Protein AF-A0AAD7A300-F1 (afdb_monomer_lite)

Structure (mmCIF, N/CA/C/O backbone):
data_AF-A0AAD7A300-F1
#
_entry.id   AF-A0AAD7A300-F1
#
loop_
_atom_site.group_PDB
_atom_site.id
_atom_site.type_symbol
_atom_site.label_atom_id
_atom_site.label_alt_id
_atom_site.label_comp_id
_atom_site.label_asym_id
_atom_site.label_entity_id
_atom_site.label_seq_id
_atom_site.pdbx_PDB_ins_code
_atom_site.Cartn_x
_atom_site.Cartn_y
_atom_site.Cartn_z
_atom_site.occupancy
_atom_site.B_iso_or_equiv
_atom_site.auth_seq_id
_atom_site.auth_comp_id
_atom_site.auth_asym_id
_atom_site.auth_atom_id
_atom_site.pdbx_PDB_model_num
ATOM 1 N N . MET A 1 1 ? 10.775 -21.411 -9.221 1.00 60.69 1 MET A N 1
ATOM 2 C CA . MET A 1 1 ? 9.991 -20.398 -9.958 1.00 60.69 1 MET A CA 1
ATOM 3 C C . MET A 1 1 ? 8.544 -20.863 -9.978 1.00 60.69 1 MET A C 1
ATOM 5 O O . MET A 1 1 ? 8.361 -22.077 -10.007 1.00 60.69 1 MET A O 1
ATOM 9 N N . PRO A 1 2 ? 7.546 -19.969 -9.862 1.00 74.25 2 PRO A N 1
ATOM 10 C CA . PRO A 1 2 ? 6.141 -20.355 -10.019 1.00 74.25 2 PRO A CA 1
ATOM 11 C C . PRO A 1 2 ? 5.921 -21.028 -11.383 1.00 74.25 2 PRO A C 1
ATOM 13 O O . PRO A 1 2 ? 6.672 -20.757 -12.317 1.00 74.25 2 PRO A O 1
ATOM 16 N N . THR A 1 3 ? 4.951 -21.938 -11.474 1.00 82.31 3 THR A N 1
ATOM 17 C CA . THR A 1 3 ? 4.641 -22.666 -12.714 1.00 82.31 3 THR A CA 1
ATOM 18 C C . THR A 1 3 ? 3.939 -21.756 -13.724 1.00 82.31 3 THR A C 1
ATOM 20 O O . THR A 1 3 ? 3.188 -20.859 -13.335 1.00 82.31 3 THR A O 1
ATOM 23 N N . ASP A 1 4 ? 4.147 -22.010 -15.018 1.00 86.81 4 ASP A N 1
ATOM 24 C CA . ASP A 1 4 ? 3.577 -21.190 -16.101 1.00 86.81 4 ASP A CA 1
ATOM 25 C C . ASP A 1 4 ? 2.040 -21.222 -16.131 1.00 86.81 4 ASP A C 1
ATOM 27 O O . ASP A 1 4 ? 1.406 -20.262 -16.551 1.00 86.81 4 ASP A O 1
ATOM 31 N N . GLU A 1 5 ? 1.429 -22.289 -15.610 1.00 92.06 5 GLU A N 1
ATOM 32 C CA . GLU A 1 5 ? -0.027 -22.472 -15.540 1.00 92.06 5 GLU A CA 1
ATOM 33 C C . GLU A 1 5 ? -0.758 -21.338 -14.795 1.00 92.06 5 GLU A C 1
ATOM 35 O O . GLU A 1 5 ? -1.878 -20.979 -15.152 1.00 92.06 5 GLU A O 1
ATOM 40 N N . TYR A 1 6 ? -0.120 -20.747 -13.778 1.00 89.12 6 TYR A N 1
ATOM 41 C CA . TYR A 1 6 ? -0.709 -19.687 -12.946 1.00 89.12 6 TYR A CA 1
ATOM 42 C C . TYR A 1 6 ? 0.056 -18.361 -13.033 1.00 89.12 6 TYR A C 1
ATOM 44 O O . TYR A 1 6 ? -0.227 -17.429 -12.274 1.00 89.12 6 TYR A O 1
ATOM 52 N N . CYS A 1 7 ? 1.039 -18.264 -13.931 1.00 91.56 7 CYS A N 1
ATOM 53 C CA . CYS A 1 7 ? 1.878 -17.083 -14.080 1.00 91.56 7 CYS A CA 1
ATOM 54 C C . CYS A 1 7 ? 1.474 -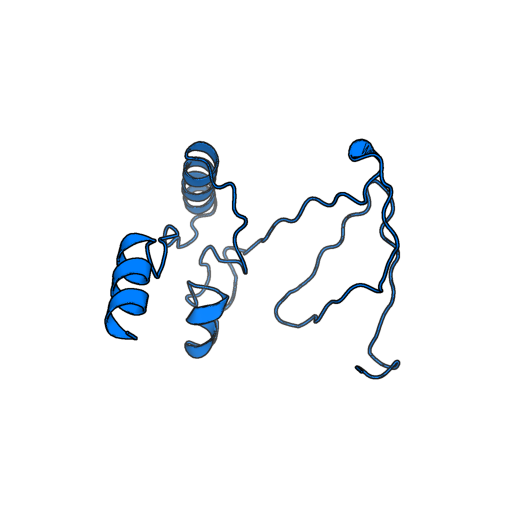16.287 -15.323 1.00 91.56 7 CYS A C 1
ATOM 56 O O . CYS A 1 7 ? 1.771 -16.662 -16.454 1.00 91.56 7 CYS A O 1
ATOM 58 N N . TYR A 1 8 ? 0.819 -15.149 -15.100 1.00 90.19 8 TYR A N 1
ATOM 59 C CA . TYR A 1 8 ? 0.419 -14.235 -16.164 1.00 90.19 8 TYR A CA 1
ATOM 60 C C . TYR A 1 8 ? 1.402 -13.070 -16.258 1.00 90.19 8 TYR A C 1
ATOM 62 O O . TYR A 1 8 ? 1.745 -12.449 -15.250 1.00 90.19 8 TYR A O 1
ATOM 70 N N . ASN A 1 9 ? 1.830 -12.758 -17.481 1.00 91.06 9 ASN A N 1
ATOM 71 C CA . ASN A 1 9 ? 2.716 -11.635 -17.764 1.00 91.06 9 ASN A CA 1
ATOM 72 C C . ASN A 1 9 ? 1.921 -10.466 -18.346 1.00 91.06 9 ASN A C 1
ATOM 74 O O . ASN A 1 9 ? 1.077 -10.654 -19.219 1.00 91.06 9 ASN A O 1
ATOM 78 N N . MET A 1 10 ? 2.225 -9.258 -17.880 1.00 91.25 10 MET A N 1
ATOM 79 C CA . MET A 1 10 ? 1.596 -8.024 -18.342 1.00 91.25 10 MET A CA 1
ATOM 80 C C . MET A 1 10 ? 2.650 -6.921 -18.461 1.00 91.25 10 MET A C 1
ATOM 82 O O . MET A 1 10 ? 3.422 -6.690 -17.526 1.00 91.25 10 MET A O 1
ATOM 86 N N . GLY A 1 11 ? 2.670 -6.235 -19.604 1.00 93.50 11 GLY A N 1
ATOM 87 C CA . GLY A 1 11 ? 3.366 -4.960 -19.758 1.00 93.50 11 GLY A CA 1
ATOM 88 C C . GLY A 1 11 ? 2.511 -3.832 -19.184 1.00 93.50 11 GLY A C 1
ATOM 89 O O . GLY A 1 11 ? 1.300 -3.848 -19.357 1.00 93.50 11 GLY A O 1
ATOM 90 N N . LEU A 1 12 ? 3.134 -2.886 -18.478 1.00 94.88 12 LEU A N 1
ATOM 91 C CA . LEU A 1 12 ? 2.471 -1.646 -18.067 1.00 94.88 12 LEU A CA 1
ATOM 92 C C . LEU A 1 12 ? 3.047 -0.503 -18.889 1.00 94.88 12 LEU A C 1
ATOM 94 O O . LEU A 1 12 ? 4.236 -0.193 -18.740 1.00 94.88 12 LEU A O 1
ATOM 98 N N . GLU A 1 13 ? 2.205 0.091 -19.722 1.00 94.19 13 GLU A N 1
ATOM 99 C CA . GLU A 1 13 ? 2.491 1.293 -20.491 1.00 94.19 13 GLU A CA 1
ATOM 100 C C . GLU A 1 13 ? 2.086 2.555 -19.718 1.00 94.19 13 GLU A C 1
ATOM 102 O O . GLU A 1 13 ? 1.574 2.517 -18.593 1.00 94.19 13 GLU A O 1
ATOM 107 N N . LEU A 1 14 ? 2.374 3.717 -20.303 1.00 93.25 14 LEU A N 1
ATOM 108 C CA . LEU A 1 14 ? 2.003 4.989 -19.705 1.00 93.25 14 LEU A CA 1
ATOM 109 C C . LEU A 1 14 ? 0.478 5.075 -19.567 1.00 93.25 14 LEU A C 1
ATOM 111 O O . LEU A 1 14 ? -0.251 4.899 -20.536 1.00 93.25 14 LEU A O 1
ATOM 115 N N . SER A 1 15 ? 0.016 5.464 -18.379 1.00 94.31 15 SER A N 1
ATOM 116 C CA . SER A 1 15 ? -1.406 5.581 -18.005 1.00 94.31 15 SER A CA 1
ATOM 117 C C . SER A 1 15 ? -2.120 4.264 -17.696 1.00 94.31 15 SER A C 1
ATOM 119 O O . SER A 1 15 ? -3.272 4.307 -17.257 1.00 94.31 15 SER A O 1
ATOM 121 N N . ASP A 1 16 ? -1.453 3.115 -17.829 1.00 96.44 16 ASP A N 1
ATOM 122 C CA . ASP A 1 16 ? -2.034 1.852 -17.388 1.00 96.44 16 ASP A CA 1
ATOM 123 C C . ASP A 1 16 ? -2.207 1.820 -15.869 1.00 96.44 16 ASP A C 1
ATOM 125 O O . ASP A 1 16 ? -1.348 2.246 -15.089 1.00 96.44 16 ASP A O 1
ATOM 129 N N . MET A 1 17 ? -3.330 1.247 -15.443 1.00 95.44 17 MET A N 1
ATOM 130 C CA . MET A 1 17 ? -3.646 1.025 -14.039 1.00 95.44 17 MET A CA 1
ATOM 131 C C . MET A 1 17 ? -3.796 -0.464 -13.768 1.00 95.44 17 MET A C 1
ATOM 133 O O . MET A 1 17 ? -4.613 -1.145 -14.382 1.00 95.44 17 MET A O 1
ATOM 137 N N . HIS A 1 18 ? -3.041 -0.955 -12.786 1.00 93.75 18 HIS A N 1
ATOM 138 C CA . HIS A 1 18 ? -3.142 -2.331 -12.323 1.00 93.75 18 HIS A CA 1
ATOM 139 C C . HIS A 1 18 ? -3.767 -2.372 -10.929 1.00 93.75 18 HIS A C 1
ATOM 141 O O . HIS A 1 18 ? -3.194 -1.875 -9.958 1.00 93.75 18 HIS A O 1
ATOM 147 N N . LEU A 1 19 ? -4.948 -2.983 -10.836 1.00 93.94 19 LEU A N 1
ATOM 148 C CA . LEU A 1 19 ? -5.638 -3.243 -9.578 1.00 93.94 19 LEU A CA 1
ATOM 149 C C . LEU A 1 19 ? -5.435 -4.704 -9.185 1.00 93.94 19 LEU A C 1
ATOM 151 O O . LEU A 1 19 ? -5.778 -5.613 -9.934 1.00 93.94 19 LEU A O 1
ATOM 155 N N . LEU A 1 20 ? -4.881 -4.919 -7.994 1.00 92.81 20 LEU A N 1
ATOM 156 C CA . LEU A 1 20 ? -4.509 -6.237 -7.490 1.00 92.81 20 LEU A CA 1
ATOM 157 C C . LEU A 1 20 ? -5.195 -6.504 -6.152 1.00 92.81 20 LEU A C 1
ATOM 159 O O . LEU A 1 20 ? -5.116 -5.680 -5.238 1.00 92.81 20 LEU A O 1
ATOM 163 N N . ASN A 1 21 ? -5.797 -7.686 -5.998 1.00 92.50 21 ASN A N 1
ATOM 164 C CA . ASN A 1 21 ? -6.190 -8.176 -4.680 1.00 92.50 21 ASN A CA 1
ATOM 165 C C . ASN A 1 21 ? -4.988 -8.857 -4.015 1.00 92.50 21 ASN A C 1
ATOM 167 O O . ASN A 1 21 ? -4.691 -10.029 -4.248 1.00 92.50 21 ASN A O 1
ATOM 171 N N . SER A 1 22 ? -4.308 -8.115 -3.147 1.00 91.69 22 SER A N 1
ATOM 172 C CA . SER A 1 22 ? -3.083 -8.570 -2.488 1.00 91.69 22 SER A CA 1
ATOM 173 C C . SER A 1 22 ? -3.252 -9.781 -1.563 1.00 91.69 22 SER A C 1
ATOM 175 O O . SER A 1 22 ? -2.247 -10.338 -1.133 1.00 91.69 22 SER A O 1
ATOM 177 N N . PHE A 1 23 ? -4.482 -10.202 -1.248 1.00 90.06 23 PHE A N 1
ATOM 178 C CA . PHE A 1 23 ? -4.724 -11.392 -0.425 1.00 90.06 23 PHE A CA 1
ATOM 179 C C . PHE A 1 23 ? -4.718 -12.701 -1.216 1.00 90.06 23 PHE A C 1
ATOM 181 O O . PHE A 1 23 ? -4.590 -13.763 -0.614 1.00 90.06 23 PHE A O 1
ATOM 188 N N . VAL A 1 24 ? -4.867 -12.639 -2.541 1.00 91.19 24 VAL A N 1
ATOM 189 C CA . VAL A 1 24 ? -4.971 -13.832 -3.400 1.00 91.19 24 VAL A CA 1
ATOM 190 C C . VAL A 1 24 ? -4.029 -13.795 -4.602 1.00 91.19 24 VAL A C 1
ATOM 192 O O . VAL A 1 24 ? -3.884 -14.801 -5.288 1.00 91.19 24 VAL A O 1
ATOM 195 N N . THR A 1 25 ? -3.366 -12.663 -4.856 1.00 91.94 25 THR A N 1
ATOM 196 C CA . THR A 1 25 ? -2.478 -12.488 -6.008 1.00 91.94 25 THR A CA 1
ATOM 197 C C . THR A 1 25 ? -1.053 -12.176 -5.565 1.00 91.94 25 THR A C 1
ATOM 199 O O . THR A 1 25 ? -0.759 -11.094 -5.048 1.00 91.94 25 THR A O 1
ATOM 202 N N . LEU A 1 26 ? -0.146 -13.115 -5.830 1.00 91.38 26 LEU A N 1
ATOM 203 C CA . LEU A 1 26 ? 1.290 -12.856 -5.807 1.00 91.38 26 LEU A CA 1
ATOM 204 C C . LEU A 1 26 ? 1.689 -12.150 -7.103 1.00 91.38 26 LEU A C 1
ATOM 206 O O . LEU A 1 26 ? 1.202 -12.491 -8.177 1.00 91.38 26 LEU A O 1
ATOM 210 N N . HIS A 1 27 ? 2.578 -11.168 -7.005 1.00 92.00 27 HIS A N 1
ATOM 211 C CA . HIS A 1 27 ? 3.065 -10.420 -8.158 1.00 92.00 27 HIS A CA 1
ATOM 212 C C . HIS A 1 27 ? 4.574 -10.220 -8.059 1.00 92.00 27 HIS A C 1
ATOM 214 O O . HIS A 1 27 ? 5.138 -10.075 -6.973 1.00 92.00 27 HIS A O 1
ATOM 220 N N . SER A 1 28 ? 5.227 -10.207 -9.213 1.00 91.75 28 SER A N 1
ATOM 221 C CA . SER A 1 28 ? 6.652 -9.941 -9.363 1.00 91.75 28 SER A CA 1
ATOM 222 C C . SER A 1 28 ? 6.874 -9.100 -10.620 1.00 91.75 28 SER A C 1
ATOM 224 O O . SER A 1 28 ? 5.928 -8.699 -11.299 1.00 91.75 28 SER A O 1
ATOM 226 N N . ARG A 1 29 ? 8.133 -8.780 -10.908 1.00 93.44 29 ARG A N 1
ATOM 227 C CA . ARG A 1 29 ? 8.532 -8.071 -12.121 1.00 93.44 29 ARG A CA 1
ATOM 228 C C . ARG A 1 29 ? 9.777 -8.744 -12.678 1.00 93.44 29 ARG A C 1
ATOM 230 O O . ARG A 1 29 ? 10.668 -9.105 -11.908 1.00 93.44 29 ARG A O 1
ATOM 237 N N . THR A 1 30 ? 9.856 -8.863 -13.995 1.00 92.56 30 THR A N 1
ATOM 238 C CA . THR A 1 30 ? 11.070 -9.303 -14.684 1.00 92.56 30 THR A CA 1
ATOM 239 C C . THR A 1 30 ? 12.221 -8.294 -14.500 1.00 92.56 30 THR A C 1
ATOM 241 O O . THR A 1 30 ? 11.989 -7.117 -14.177 1.00 92.56 30 THR A O 1
ATOM 244 N N . PRO A 1 31 ? 13.484 -8.733 -14.651 1.00 94.94 31 PRO A N 1
ATOM 245 C CA . PRO A 1 31 ? 14.624 -7.826 -14.739 1.00 94.94 31 PRO A CA 1
ATOM 246 C C . PRO A 1 31 ? 14.476 -6.873 -15.931 1.00 94.94 31 PRO A C 1
ATOM 248 O O . PRO A 1 31 ? 13.949 -7.257 -16.971 1.00 94.94 31 PRO A O 1
ATOM 251 N N . PHE A 1 32 ? 14.956 -5.641 -15.784 1.00 95.00 32 PHE A N 1
ATOM 252 C CA . PHE A 1 32 ? 14.980 -4.647 -16.854 1.00 95.00 32 PHE A CA 1
ATOM 253 C C . PHE A 1 32 ? 16.199 -3.735 -16.682 1.00 95.00 32 PHE A C 1
ATOM 255 O O . PHE A 1 32 ? 16.676 -3.554 -15.558 1.00 95.00 32 PHE A O 1
ATOM 262 N N . THR A 1 33 ? 16.683 -3.173 -17.786 1.00 96.31 33 THR A N 1
ATOM 263 C CA . THR A 1 33 ? 17.676 -2.094 -17.779 1.00 96.31 33 THR A CA 1
ATOM 264 C C . THR A 1 33 ? 16.927 -0.772 -17.801 1.00 96.31 33 THR A C 1
ATOM 266 O O . THR A 1 33 ? 16.041 -0.585 -18.633 1.00 96.31 33 THR A O 1
ATOM 269 N N . ASP A 1 34 ? 17.250 0.115 -16.867 1.00 95.75 34 ASP A N 1
ATOM 270 C CA . ASP A 1 34 ? 16.630 1.435 -16.773 1.00 95.75 34 ASP A CA 1
ATOM 271 C C . ASP A 1 34 ? 17.469 2.487 -17.512 1.00 95.75 34 ASP A C 1
ATOM 273 O O . ASP A 1 34 ? 18.636 2.249 -17.827 1.00 95.75 34 ASP A O 1
ATOM 277 N N . TYR A 1 35 ? 16.887 3.655 -17.771 1.00 96.06 35 TYR A N 1
ATOM 278 C CA . TYR A 1 35 ? 17.602 4.770 -18.396 1.00 96.06 35 TYR A CA 1
ATOM 279 C C . TYR A 1 35 ? 18.542 5.464 -17.402 1.00 96.06 35 TYR A C 1
ATOM 281 O O . TYR A 1 35 ? 18.232 5.571 -16.216 1.00 96.06 35 TYR A O 1
ATOM 289 N N . ASP A 1 36 ? 19.664 6.013 -17.874 1.00 96.94 36 ASP A N 1
ATOM 290 C CA . ASP A 1 36 ? 20.548 6.830 -17.026 1.00 96.94 36 ASP A CA 1
ATOM 291 C C . ASP A 1 36 ? 19.898 8.169 -16.648 1.00 96.94 36 ASP A C 1
ATOM 293 O O . ASP A 1 36 ? 20.033 8.642 -15.516 1.00 96.94 36 ASP A O 1
ATOM 297 N N . VAL A 1 37 ? 19.146 8.759 -17.583 1.00 97.50 37 VAL A N 1
ATOM 298 C CA . VAL A 1 37 ? 18.428 10.024 -17.392 1.00 97.50 37 VAL A CA 1
ATOM 299 C C . VAL A 1 37 ? 17.252 9.804 -16.431 1.00 97.50 37 VAL A C 1
ATOM 301 O O . VAL A 1 37 ? 16.347 9.040 -16.771 1.00 97.50 37 VAL A O 1
ATOM 304 N N . PRO A 1 38 ? 17.211 10.477 -15.260 1.00 93.69 38 PRO A N 1
ATOM 305 C CA . PRO A 1 38 ? 16.192 10.235 -14.237 1.00 93.69 38 PRO A CA 1
ATOM 306 C C . PRO A 1 38 ? 14.745 10.310 -14.738 1.00 93.69 38 PRO A C 1
ATOM 308 O O . PRO A 1 38 ? 13.948 9.443 -14.395 1.00 93.69 38 PRO A O 1
ATOM 311 N N . ASP A 1 39 ? 14.427 11.286 -15.588 1.00 93.94 39 ASP A N 1
ATOM 312 C CA . ASP A 1 39 ? 13.060 11.522 -16.077 1.00 93.94 39 ASP A CA 1
ATOM 313 C C . ASP A 1 39 ? 12.584 10.491 -17.110 1.00 93.94 39 ASP A C 1
ATOM 315 O O . ASP A 1 39 ? 11.398 10.422 -17.420 1.00 93.94 39 ASP A O 1
ATOM 319 N N . GLN A 1 40 ? 13.495 9.675 -17.643 1.00 93.44 40 GLN A N 1
ATOM 320 C CA . GLN A 1 40 ? 13.155 8.576 -18.548 1.00 93.44 40 GLN A CA 1
ATOM 321 C C . GLN A 1 40 ? 12.985 7.254 -17.797 1.00 93.44 40 GLN A C 1
ATOM 323 O O . GLN A 1 40 ? 12.521 6.272 -18.378 1.00 93.44 40 GLN A O 1
ATOM 328 N N . LYS A 1 41 ? 13.352 7.210 -16.508 1.00 95.44 41 LYS A N 1
ATOM 329 C CA . LYS A 1 41 ? 13.274 5.982 -15.724 1.00 95.44 41 LYS A CA 1
ATOM 330 C C . LYS A 1 41 ? 11.841 5.514 -15.557 1.00 95.44 41 LYS A C 1
ATOM 332 O O . LYS A 1 41 ? 10.910 6.311 -15.419 1.00 95.44 41 LYS A O 1
ATOM 337 N N . ARG A 1 42 ? 11.660 4.195 -15.477 1.00 95.19 42 ARG A N 1
ATOM 338 C CA . ARG A 1 42 ? 10.338 3.606 -15.231 1.00 95.19 42 ARG A CA 1
ATOM 339 C C . ARG A 1 42 ? 9.797 4.051 -13.868 1.00 95.19 42 ARG A C 1
ATOM 341 O O . ARG A 1 42 ? 10.223 3.550 -12.827 1.00 95.19 42 ARG A O 1
ATOM 348 N N . HIS A 1 43 ? 8.795 4.927 -13.878 1.00 92.94 43 HIS A N 1
ATOM 349 C CA . HIS A 1 43 ? 8.186 5.476 -12.669 1.00 92.94 43 HIS A CA 1
ATOM 350 C C . HIS A 1 43 ? 6.724 5.041 -12.526 1.00 92.94 43 HIS A C 1
ATOM 352 O O . HIS A 1 43 ? 5.915 5.254 -13.423 1.00 92.94 43 HIS A O 1
ATOM 358 N N . LEU A 1 44 ? 6.379 4.429 -11.388 1.00 93.69 44 LEU A N 1
ATOM 359 C CA . LEU A 1 44 ? 5.009 4.029 -11.065 1.00 93.69 44 LEU A CA 1
ATOM 360 C C . LEU A 1 44 ? 4.562 4.664 -9.754 1.00 93.69 44 LEU A C 1
ATOM 362 O O . LEU A 1 44 ? 5.282 4.620 -8.754 1.00 93.69 44 LEU A O 1
ATOM 366 N N . MET A 1 45 ? 3.324 5.149 -9.736 1.00 91.50 45 MET A N 1
ATOM 367 C CA . MET A 1 45 ? 2.626 5.471 -8.498 1.00 91.50 45 MET A CA 1
ATOM 368 C C . MET A 1 45 ? 1.976 4.206 -7.938 1.00 91.50 45 MET A C 1
ATOM 370 O O . MET A 1 45 ? 1.339 3.446 -8.665 1.00 91.50 45 MET A O 1
ATOM 374 N N . ARG A 1 46 ? 2.126 3.975 -6.631 1.00 91.25 46 ARG A N 1
ATOM 375 C CA . ARG A 1 46 ? 1.521 2.830 -5.942 1.00 91.25 46 ARG A CA 1
ATOM 376 C C . ARG A 1 46 ? 0.654 3.304 -4.788 1.00 91.25 46 ARG A C 1
ATOM 378 O O . ARG A 1 46 ? 1.126 4.040 -3.925 1.00 91.25 46 ARG A O 1
ATOM 385 N N . LEU A 1 47 ? -0.579 2.808 -4.749 1.00 90.00 47 LEU A N 1
ATOM 386 C CA . LEU A 1 47 ? -1.548 3.063 -3.690 1.00 90.00 47 LEU A CA 1
ATOM 387 C C . LEU A 1 47 ? -1.998 1.739 -3.064 1.00 90.00 47 LEU A C 1
ATOM 389 O O . LEU A 1 47 ? -2.324 0.791 -3.773 1.00 90.00 47 LEU A O 1
ATOM 393 N N . TRP A 1 48 ? -2.042 1.695 -1.733 1.00 91.12 48 TRP A N 1
ATOM 394 C CA . TRP A 1 48 ? -2.704 0.627 -0.987 1.00 91.12 48 TRP A CA 1
ATOM 395 C C . TRP A 1 48 ? -4.126 1.058 -0.648 1.00 91.12 48 TRP A C 1
ATOM 397 O O . TRP A 1 48 ? -4.332 2.164 -0.151 1.00 91.12 48 TRP A O 1
ATOM 407 N N . MET A 1 49 ? -5.097 0.180 -0.893 1.00 91.44 49 MET A N 1
ATOM 408 C CA . MET A 1 49 ? -6.506 0.447 -0.619 1.00 91.44 49 MET A CA 1
ATOM 409 C C . MET A 1 49 ? -7.094 -0.642 0.272 1.00 91.44 49 MET A C 1
ATOM 411 O O . MET A 1 49 ? -6.805 -1.826 0.118 1.00 91.44 49 MET A O 1
ATOM 415 N N . SER A 1 50 ? -7.957 -0.226 1.190 1.00 93.25 50 SER A N 1
ATOM 416 C CA . SER A 1 50 ? -8.815 -1.106 1.979 1.00 93.25 50 SER A CA 1
ATOM 417 C C . SER A 1 50 ? -10.240 -0.572 1.910 1.00 93.25 50 SER A C 1
ATOM 419 O O . SER A 1 50 ? -10.450 0.619 1.688 1.00 93.25 50 SER A O 1
ATOM 421 N N . ILE A 1 51 ? -11.220 -1.460 2.061 1.00 93.31 51 ILE A N 1
ATOM 422 C CA . ILE A 1 51 ? -12.640 -1.114 1.945 1.00 93.31 51 ILE A CA 1
ATOM 423 C C . ILE A 1 51 ? -13.344 -1.232 3.307 1.00 93.31 51 ILE A C 1
ATOM 425 O O . ILE A 1 51 ? -12.949 -2.086 4.116 1.00 93.31 51 ILE A O 1
ATOM 429 N N . PRO A 1 52 ? -14.406 -0.442 3.573 1.00 95.81 52 PRO A N 1
ATOM 430 C CA . PRO A 1 52 ? -15.140 -0.492 4.844 1.00 95.81 52 PRO A CA 1
ATOM 431 C C . PRO A 1 52 ? -15.743 -1.864 5.160 1.00 95.81 52 PRO A C 1
ATOM 433 O O . PRO A 1 52 ? -15.885 -2.235 6.320 1.00 95.81 52 PRO A O 1
ATOM 436 N N . THR A 1 53 ? -16.051 -2.645 4.125 1.00 95.88 53 THR A N 1
ATOM 437 C CA . THR A 1 53 ? -16.615 -3.998 4.219 1.00 95.88 53 THR A CA 1
ATOM 438 C C . THR A 1 53 ? -15.548 -5.099 4.205 1.00 95.88 53 THR A C 1
ATOM 440 O O . THR A 1 53 ? -15.872 -6.272 4.028 1.00 95.88 53 THR A O 1
ATOM 443 N N . SER A 1 54 ? -14.267 -4.748 4.379 1.00 94.56 54 SER A N 1
ATOM 444 C CA . SER A 1 54 ? -13.174 -5.727 4.393 1.00 94.56 54 SER A CA 1
ATOM 445 C C . SER A 1 54 ? -13.330 -6.725 5.542 1.00 94.56 54 SER A C 1
ATOM 447 O O . SER A 1 54 ? -13.620 -6.350 6.681 1.00 94.56 54 SER A O 1
ATOM 449 N N . GLN A 1 55 ? -13.098 -8.000 5.234 1.00 95.00 55 GLN A N 1
ATOM 450 C CA . GLN A 1 55 ? -13.115 -9.092 6.205 1.00 95.00 55 GLN A CA 1
ATOM 451 C C . GLN A 1 55 ? -11.973 -8.949 7.227 1.00 95.00 55 GLN A C 1
ATOM 453 O O . GLN A 1 55 ? -10.972 -8.279 6.944 1.00 95.00 55 GLN A O 1
ATOM 458 N N . PRO A 1 56 ? -12.100 -9.543 8.428 1.00 96.38 56 PRO A N 1
ATOM 459 C CA . PRO A 1 56 ? -10.978 -9.617 9.352 1.00 96.38 56 PRO A CA 1
ATOM 460 C C . PRO A 1 56 ? -9.871 -10.512 8.780 1.00 96.38 56 PRO A C 1
ATOM 462 O O . PRO A 1 56 ? -10.139 -11.468 8.053 1.00 96.38 56 PRO A O 1
ATOM 465 N 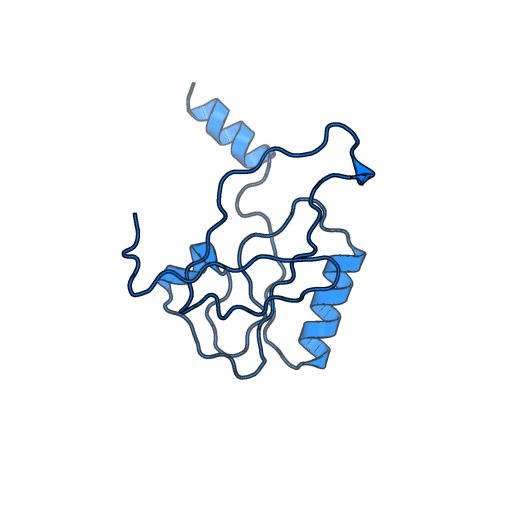N . LEU A 1 57 ? -8.624 -10.214 9.138 1.00 94.88 57 LEU A N 1
ATOM 466 C CA . LEU A 1 57 ? -7.462 -11.028 8.784 1.00 94.88 57 LEU A CA 1
ATOM 467 C C . LEU A 1 57 ? -7.062 -11.936 9.960 1.00 94.88 57 LEU A C 1
ATOM 469 O O . LEU A 1 57 ? -7.353 -11.608 11.116 1.00 94.88 57 LEU A O 1
ATOM 473 N N . PRO A 1 58 ? -6.362 -13.058 9.706 1.00 95.75 58 PRO A N 1
ATOM 474 C CA . PRO A 1 58 ? -5.760 -13.854 10.770 1.00 95.75 58 PRO A CA 1
ATOM 475 C C . PRO A 1 58 ? -4.848 -13.001 11.660 1.00 95.75 58 PRO A C 1
ATOM 477 O O . PRO A 1 58 ? -4.076 -12.186 11.163 1.00 95.75 58 PRO A O 1
ATOM 480 N N . SER A 1 59 ? -4.873 -13.218 12.976 1.00 94.75 59 SER A N 1
ATOM 481 C CA . SER A 1 59 ? -4.084 -12.418 13.932 1.00 94.75 59 SER A CA 1
ATOM 482 C C . SER A 1 59 ? -2.585 -12.400 13.619 1.00 94.75 59 SER A C 1
ATOM 484 O O . SER A 1 59 ? -1.936 -11.365 13.743 1.00 94.75 59 SER A O 1
ATOM 486 N N . LYS A 1 60 ? -2.047 -13.523 13.128 1.00 94.00 60 LYS A N 1
ATOM 487 C CA . LYS A 1 60 ? -0.640 -13.665 12.718 1.00 94.00 60 LYS A CA 1
ATOM 488 C C . LYS A 1 60 ? -0.235 -12.754 11.553 1.00 94.00 60 LYS A C 1
ATOM 490 O O . LYS A 1 60 ? 0.948 -12.606 11.288 1.00 94.00 60 LYS A O 1
ATOM 495 N N . TRP A 1 61 ? -1.189 -12.160 10.841 1.00 92.06 61 TRP A N 1
ATOM 496 C CA . TRP A 1 61 ? -0.915 -11.269 9.712 1.00 92.06 61 TRP A CA 1
ATOM 497 C C . TRP A 1 61 ? -0.705 -9.812 10.139 1.00 92.06 61 TRP A C 1
ATOM 499 O O . TRP A 1 61 ? -0.330 -8.986 9.307 1.00 92.06 61 TRP A O 1
ATOM 509 N N . ALA A 1 62 ? -0.902 -9.493 11.423 1.00 89.88 62 ALA A N 1
ATOM 510 C CA . ALA A 1 62 ? -0.724 -8.145 11.961 1.00 89.88 62 ALA A CA 1
ATOM 511 C C . ALA A 1 62 ? 0.692 -7.588 11.743 1.00 89.88 62 ALA A C 1
ATOM 513 O O . ALA A 1 62 ? 0.850 -6.387 11.561 1.00 89.88 62 ALA A O 1
ATOM 514 N N . GLU A 1 63 ? 1.715 -8.444 11.694 1.00 86.00 63 GLU A N 1
ATOM 515 C CA . GLU A 1 63 ? 3.095 -8.019 11.428 1.00 86.00 63 GLU A CA 1
ATOM 516 C C . GLU A 1 63 ? 3.253 -7.358 10.049 1.00 86.00 63 GLU A C 1
ATOM 518 O O . GLU A 1 63 ? 3.930 -6.341 9.918 1.00 86.00 63 GLU A O 1
ATOM 523 N N . TYR A 1 64 ? 2.577 -7.892 9.029 1.00 84.81 64 TYR A N 1
ATOM 524 C CA . TYR A 1 64 ? 2.683 -7.405 7.650 1.00 84.81 64 TYR A CA 1
ATOM 525 C C . TYR A 1 64 ? 1.649 -6.328 7.308 1.00 84.81 64 TYR A C 1
ATOM 527 O O . TYR A 1 64 ? 1.913 -5.468 6.470 1.00 84.81 64 TYR A O 1
ATOM 535 N N . TRP A 1 65 ? 0.472 -6.385 7.938 1.00 88.56 65 TRP A N 1
ATOM 536 C CA . TRP A 1 65 ? -0.688 -5.558 7.580 1.00 88.56 65 TRP A CA 1
ATOM 537 C C . TRP A 1 65 ? -1.078 -4.525 8.644 1.00 88.56 65 TRP A C 1
ATOM 539 O O . TRP A 1 65 ? -1.924 -3.664 8.393 1.00 88.56 65 TRP A O 1
ATOM 549 N N . GLY A 1 66 ? -0.493 -4.599 9.840 1.00 89.19 66 GLY A N 1
ATOM 550 C CA . GLY A 1 66 ? -0.855 -3.772 10.986 1.00 89.19 66 GLY A CA 1
ATOM 551 C C . GLY A 1 66 ? -2.192 -4.192 11.592 1.00 89.19 66 GLY A C 1
ATOM 552 O O . GLY A 1 66 ? -2.255 -5.069 12.452 1.00 89.19 66 GLY A O 1
ATOM 553 N N . ASP A 1 67 ? -3.281 -3.552 11.166 1.00 92.00 67 ASP A N 1
ATOM 554 C CA . ASP A 1 67 ? -4.613 -3.792 11.726 1.00 92.00 67 ASP A CA 1
ATOM 555 C C . ASP A 1 67 ? -5.314 -4.952 11.015 1.00 92.00 67 ASP A C 1
ATOM 557 O O . ASP A 1 67 ? -5.470 -4.942 9.794 1.00 92.00 67 ASP A O 1
ATOM 561 N N . VAL A 1 68 ? -5.769 -5.944 11.781 1.00 94.31 68 VAL A N 1
ATOM 562 C CA . VAL A 1 68 ? -6.429 -7.167 11.285 1.00 94.31 68 VAL A CA 1
ATOM 563 C C . VAL A 1 68 ? -7.943 -7.183 11.525 1.00 94.31 68 VAL A C 1
ATOM 565 O O . VAL A 1 68 ? -8.627 -8.112 11.103 1.00 94.31 68 VAL A O 1
ATOM 568 N N . ARG A 1 69 ? -8.512 -6.156 12.170 1.00 96.25 69 ARG A N 1
ATOM 569 C CA . ARG A 1 69 ? -9.958 -6.074 12.465 1.00 96.25 69 ARG A CA 1
ATOM 570 C C . ARG A 1 69 ? -10.766 -5.905 11.182 1.00 96.25 69 ARG A C 1
ATOM 572 O O . ARG A 1 69 ? -10.276 -5.289 10.254 1.00 96.25 69 ARG A O 1
ATOM 579 N N . ALA A 1 70 ? -12.011 -6.369 11.108 1.00 96.69 70 ALA A N 1
ATOM 580 C CA . ALA A 1 70 ? -12.864 -6.093 9.944 1.00 96.69 70 ALA A CA 1
ATOM 581 C C . ALA A 1 70 ? -13.081 -4.577 9.739 1.00 96.69 70 ALA A C 1
ATOM 583 O O . ALA A 1 70 ? -13.225 -3.836 10.724 1.00 96.69 70 ALA A O 1
ATOM 584 N N . GLY A 1 71 ? -13.104 -4.136 8.478 1.00 96.00 71 GLY A N 1
ATOM 585 C CA . GLY A 1 71 ? -13.378 -2.748 8.085 1.00 96.00 71 GLY A CA 1
ATOM 586 C C . GLY A 1 71 ? -12.335 -1.712 8.518 1.00 96.00 71 GLY A C 1
ATOM 587 O O . GLY A 1 71 ? -12.649 -0.523 8.584 1.00 96.00 71 GLY A O 1
ATOM 588 N N . SER A 1 72 ? -11.115 -2.134 8.866 1.00 95.56 72 SER A N 1
ATOM 589 C CA . SER A 1 72 ? -10.045 -1.207 9.227 1.00 95.56 72 SER A CA 1
ATOM 590 C C . SER A 1 72 ? -9.242 -0.741 8.018 1.00 95.56 72 SER A C 1
ATOM 592 O O . SER A 1 72 ? -9.007 -1.496 7.067 1.00 95.56 72 SER A O 1
ATOM 594 N N . VAL A 1 73 ? -8.784 0.507 8.099 1.00 94.31 73 VAL A N 1
ATOM 595 C CA . VAL A 1 73 ? -7.770 1.060 7.210 1.00 94.31 73 VAL A CA 1
ATOM 596 C C . VAL A 1 73 ? -6.487 0.271 7.423 1.00 94.31 73 VAL A C 1
ATOM 598 O O . VAL A 1 73 ? -5.965 0.205 8.538 1.00 94.31 73 VAL A O 1
ATOM 601 N N . ARG A 1 74 ? -6.004 -0.357 6.353 1.00 91.69 74 ARG A N 1
ATOM 602 C CA . ARG A 1 74 ? -4.760 -1.129 6.344 1.00 91.69 74 ARG A CA 1
ATOM 603 C C . ARG A 1 74 ? -4.127 -1.128 4.957 1.00 91.69 74 ARG A C 1
ATOM 605 O O . ARG A 1 74 ? -4.768 -0.774 3.968 1.00 91.69 74 ARG A O 1
ATOM 612 N N . GLY A 1 75 ? -2.882 -1.573 4.902 1.00 83.88 75 GLY A N 1
ATOM 613 C CA . GLY A 1 75 ? -2.097 -1.744 3.687 1.00 83.88 75 GLY A CA 1
ATOM 614 C C . GLY A 1 75 ? -0.801 -2.482 4.009 1.00 83.88 75 GLY A C 1
ATOM 615 O O . GLY A 1 75 ? -0.557 -2.810 5.168 1.00 83.88 75 GLY A O 1
ATOM 616 N N . GLY A 1 76 ? 0.007 -2.750 2.987 1.00 75.69 76 GLY A N 1
ATOM 617 C CA . GLY A 1 76 ? 1.339 -3.322 3.165 1.00 75.69 76 GLY A 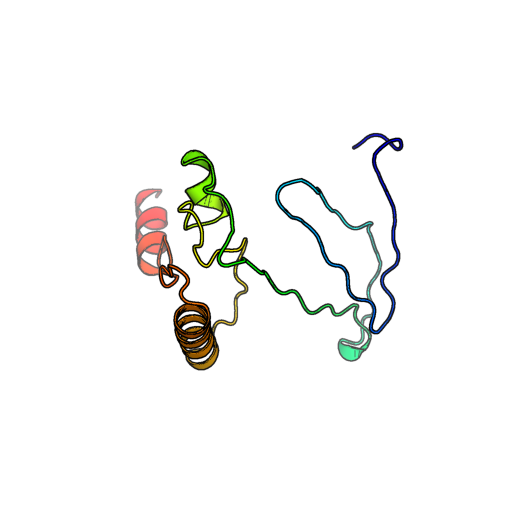CA 1
ATOM 618 C C . GLY A 1 76 ? 2.390 -2.266 3.531 1.00 75.69 76 GLY A C 1
ATOM 619 O O . GLY A 1 76 ? 2.130 -1.308 4.260 1.00 75.69 76 GLY A O 1
ATOM 620 N N . PHE A 1 77 ? 3.597 -2.424 2.983 1.00 76.25 77 PHE A N 1
ATOM 621 C CA . PHE A 1 77 ? 4.740 -1.552 3.263 1.00 76.25 77 PHE A CA 1
ATOM 622 C C . PHE A 1 77 ? 4.470 -0.072 2.957 1.00 76.25 77 PHE A C 1
ATOM 624 O O . PHE A 1 77 ? 4.078 0.293 1.841 1.00 76.25 77 PHE A O 1
ATOM 631 N N . ARG A 1 78 ? 4.764 0.782 3.945 1.00 77.75 78 ARG A N 1
ATOM 632 C CA . ARG A 1 78 ? 4.762 2.243 3.807 1.00 77.75 78 ARG A CA 1
ATOM 633 C C . ARG A 1 78 ? 6.054 2.721 3.142 1.00 77.75 78 ARG A C 1
ATOM 635 O O . ARG A 1 78 ? 7.109 2.120 3.320 1.00 77.75 78 ARG A O 1
ATOM 642 N N . GLY A 1 79 ? 5.956 3.791 2.356 1.00 78.62 79 GLY A N 1
ATOM 643 C CA . GLY A 1 79 ? 7.116 4.461 1.763 1.00 78.62 79 GLY A CA 1
ATOM 644 C C . GLY A 1 79 ? 7.855 5.360 2.761 1.00 78.62 79 GLY A C 1
ATOM 645 O O . GLY A 1 79 ? 7.395 5.572 3.881 1.00 78.62 79 GLY A O 1
ATOM 646 N N . SER A 1 80 ? 8.985 5.922 2.330 1.00 77.12 80 SER A N 1
ATOM 647 C CA . SER A 1 80 ? 9.907 6.677 3.196 1.00 77.12 80 SER A CA 1
ATOM 648 C C . SER A 1 80 ? 9.600 8.177 3.326 1.00 77.12 80 SER A C 1
ATOM 650 O O . SER A 1 80 ? 10.263 8.861 4.097 1.00 77.12 80 SER A O 1
ATOM 652 N N . PHE A 1 81 ? 8.605 8.701 2.602 1.00 83.31 81 PHE A N 1
ATOM 653 C CA . PHE A 1 81 ? 8.264 10.130 2.585 1.00 83.31 81 PHE A CA 1
ATOM 654 C C . PHE A 1 81 ? 6.820 10.371 3.048 1.00 83.31 81 PHE A C 1
ATOM 656 O O . PHE A 1 81 ? 5.925 10.663 2.257 1.00 83.31 81 PHE A O 1
ATOM 663 N N . ILE A 1 82 ? 6.579 10.192 4.349 1.00 85.06 82 ILE A N 1
ATOM 664 C CA . ILE A 1 82 ? 5.265 10.406 4.968 1.00 85.06 82 ILE A CA 1
ATOM 665 C C . ILE A 1 82 ? 5.227 11.801 5.593 1.00 85.06 82 ILE A C 1
ATOM 667 O O . ILE A 1 82 ? 5.859 12.051 6.617 1.00 85.06 82 ILE A O 1
ATOM 671 N N . THR A 1 83 ? 4.483 12.714 4.972 1.00 90.12 83 THR A N 1
ATOM 672 C CA . THR A 1 83 ? 4.338 14.096 5.446 1.00 90.12 83 THR A CA 1
ATOM 673 C C . THR A 1 83 ? 3.183 14.239 6.447 1.00 90.12 83 THR A C 1
ATOM 675 O O . THR A 1 83 ? 2.269 13.407 6.464 1.00 90.12 83 THR A O 1
ATOM 678 N N . PRO A 1 84 ? 3.142 15.317 7.254 1.00 91.62 84 PRO A N 1
ATOM 679 C CA . PRO A 1 84 ? 1.985 15.616 8.100 1.00 91.62 84 PRO A CA 1
ATOM 680 C C . PRO A 1 84 ? 0.670 15.731 7.313 1.00 91.62 84 PRO A C 1
ATOM 682 O O . PRO A 1 84 ? -0.373 15.292 7.789 1.00 91.62 84 PRO A O 1
ATOM 685 N N . GLN A 1 85 ? 0.714 16.265 6.088 1.00 93.25 85 GLN A N 1
ATOM 686 C CA . GLN A 1 85 ? -0.448 16.379 5.203 1.00 93.25 85 GLN A CA 1
ATOM 687 C C . GLN A 1 85 ? -0.964 15.002 4.773 1.00 93.25 85 GLN A C 1
ATOM 689 O O . GLN A 1 85 ? -2.175 14.792 4.736 1.00 93.25 85 GLN A O 1
ATOM 694 N N . PHE A 1 86 ? -0.059 14.055 4.501 1.00 90.00 86 PHE A N 1
ATOM 695 C CA . PHE A 1 86 ? -0.425 12.672 4.195 1.00 90.00 86 PHE A CA 1
ATOM 696 C C . PHE A 1 86 ? -1.144 12.015 5.380 1.00 90.00 86 PHE A C 1
ATOM 698 O O . PHE A 1 86 ? -2.217 11.439 5.216 1.00 90.00 86 PHE A O 1
ATOM 705 N N . LEU A 1 87 ? -0.601 12.174 6.591 1.00 90.06 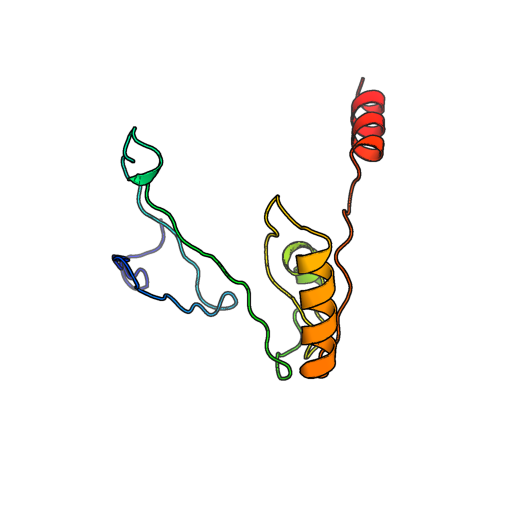87 LEU A N 1
ATOM 706 C CA . LEU A 1 87 ? -1.213 11.642 7.814 1.00 90.06 87 LEU A CA 1
ATOM 707 C C . LEU A 1 87 ? -2.580 12.280 8.100 1.00 90.06 87 LEU A C 1
ATOM 709 O O . LEU A 1 87 ? -3.525 11.591 8.488 1.00 90.06 87 LEU A O 1
ATOM 713 N N . ALA A 1 88 ? -2.712 13.592 7.900 1.00 93.31 88 ALA A N 1
ATOM 714 C CA . ALA A 1 88 ? -3.984 14.294 8.057 1.00 93.31 88 ALA A CA 1
ATOM 715 C C . ALA A 1 88 ? -5.028 13.818 7.035 1.00 93.31 88 ALA A C 1
ATOM 717 O O . ALA A 1 88 ? -6.204 13.670 7.372 1.00 93.31 88 ALA A O 1
ATOM 718 N N . TYR A 1 89 ? -4.601 13.549 5.797 1.00 92.19 89 TYR A N 1
ATOM 719 C CA . TYR A 1 89 ? -5.457 12.970 4.768 1.00 92.19 89 TYR A CA 1
ATOM 720 C C . TYR A 1 89 ? -5.939 11.566 5.153 1.00 92.19 89 TYR A C 1
ATOM 722 O O . TYR A 1 89 ? -7.141 11.322 5.102 1.00 92.19 89 TYR A O 1
ATOM 730 N N . GLU A 1 90 ? -5.053 10.670 5.600 1.00 91.31 90 GLU A N 1
ATOM 731 C CA . GLU A 1 90 ? -5.446 9.316 6.023 1.00 91.31 90 GLU A CA 1
ATOM 732 C C . GLU A 1 90 ? -6.492 9.337 7.146 1.00 91.31 90 GLU A C 1
ATOM 734 O O . GLU A 1 90 ? -7.494 8.628 7.051 1.00 91.31 90 GLU A O 1
ATOM 739 N N . ASN A 1 91 ? -6.303 10.185 8.166 1.00 93.75 91 ASN A N 1
ATOM 740 C CA . ASN A 1 91 ? -7.272 10.337 9.258 1.00 93.75 91 ASN A CA 1
ATOM 741 C C . ASN A 1 91 ? -8.644 10.786 8.737 1.00 93.75 91 ASN A C 1
ATOM 743 O O . ASN A 1 91 ? -9.649 10.119 8.975 1.00 93.75 91 ASN A O 1
ATOM 747 N N . ARG A 1 92 ? -8.680 11.870 7.951 1.00 96.25 92 ARG A N 1
ATOM 748 C CA . ARG A 1 92 ? -9.928 12.385 7.367 1.00 96.25 92 ARG A CA 1
ATOM 749 C C . ARG A 1 92 ? -10.635 11.364 6.479 1.00 96.25 92 ARG A C 1
ATOM 751 O O . ARG A 1 92 ? -11.862 11.268 6.510 1.00 96.25 92 ARG A O 1
ATOM 758 N N . GLN A 1 93 ? -9.886 10.615 5.670 1.00 95.06 93 GLN A N 1
ATOM 759 C CA . GLN A 1 93 ? -10.472 9.600 4.793 1.00 95.06 93 GLN A CA 1
ATOM 760 C C . GLN A 1 93 ? -11.044 8.430 5.590 1.00 95.06 93 GLN A C 1
ATOM 762 O O . GLN A 1 93 ? -12.135 7.962 5.269 1.00 95.06 93 GLN A O 1
ATOM 767 N N . ALA A 1 94 ? -10.353 7.987 6.643 1.00 95.25 94 ALA A N 1
ATOM 768 C CA . ALA A 1 94 ? -10.866 6.953 7.534 1.00 95.25 94 ALA A CA 1
ATOM 769 C C . ALA A 1 94 ? -12.199 7.368 8.171 1.00 95.25 94 ALA A C 1
ATOM 771 O O . ALA A 1 94 ? -13.157 6.597 8.144 1.00 95.25 94 ALA A O 1
ATOM 772 N N . GLU A 1 95 ? -12.279 8.601 8.678 1.00 96.62 95 GLU A N 1
ATOM 773 C CA . GLU A 1 95 ? -13.498 9.169 9.264 1.00 96.62 95 GLU A CA 1
ATOM 774 C C . GLU A 1 95 ? -14.632 9.262 8.239 1.00 96.62 95 GLU A C 1
ATOM 776 O O . GLU A 1 95 ? -15.738 8.781 8.493 1.00 96.62 95 GLU A O 1
ATOM 781 N N . THR A 1 96 ? -14.340 9.804 7.051 1.00 97.12 96 THR A N 1
ATOM 782 C CA . THR A 1 96 ? -15.310 9.945 5.950 1.00 9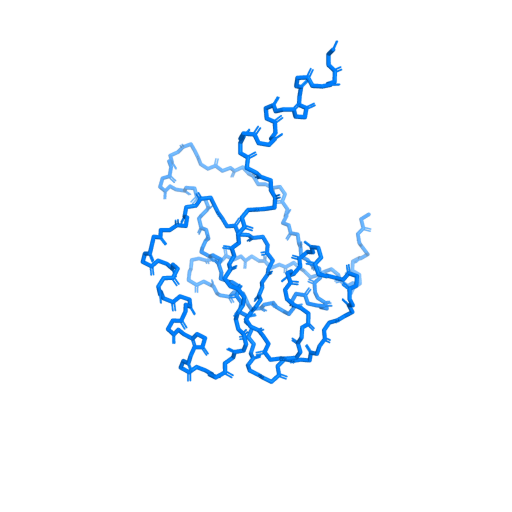7.12 96 THR A CA 1
ATOM 783 C C . THR A 1 96 ? -15.920 8.597 5.569 1.00 97.12 96 THR A C 1
ATOM 785 O O . THR A 1 96 ? -17.129 8.482 5.372 1.00 97.12 96 THR A O 1
ATOM 788 N N . MET A 1 97 ? -15.089 7.555 5.521 1.00 96.19 97 MET A N 1
ATOM 789 C CA . MET A 1 97 ? -15.498 6.198 5.157 1.00 96.19 97 MET A CA 1
ATOM 790 C C . MET A 1 97 ? -15.986 5.366 6.355 1.00 96.19 97 MET A C 1
ATOM 792 O O . MET A 1 97 ? -16.323 4.194 6.181 1.00 96.19 97 MET A O 1
ATOM 796 N N . LYS A 1 98 ? -16.030 5.948 7.565 1.00 96.62 98 LYS A N 1
ATOM 797 C CA . LYS A 1 98 ? -16.390 5.285 8.835 1.00 96.62 98 LYS A CA 1
ATOM 798 C C . LYS A 1 98 ? -15.570 4.019 9.111 1.00 96.62 98 LYS A C 1
ATOM 800 O O . LYS A 1 98 ? -16.077 3.027 9.637 1.00 96.62 98 LYS A O 1
ATOM 805 N N . MET A 1 99 ? -14.296 4.047 8.739 1.00 97.00 99 MET A N 1
ATOM 806 C CA . MET A 1 99 ? -13.376 2.926 8.889 1.00 97.00 99 MET A CA 1
ATOM 807 C C . MET A 1 99 ? -12.598 3.027 10.197 1.00 97.00 99 MET A C 1
ATOM 809 O O . MET A 1 99 ? -12.213 4.108 10.639 1.00 97.00 99 MET A O 1
ATOM 813 N N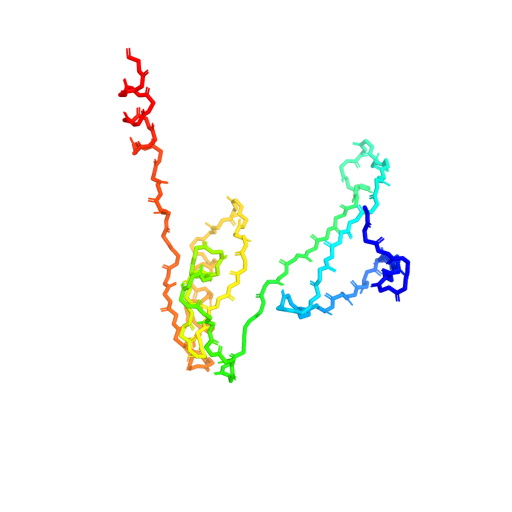 . LYS A 1 100 ? -12.307 1.874 10.807 1.00 95.38 100 LYS A N 1
ATOM 814 C CA . LYS A 1 100 ? -11.408 1.822 11.970 1.00 95.38 100 LYS A CA 1
ATOM 815 C C . LYS A 1 100 ? -10.001 2.176 11.504 1.00 95.38 100 LYS A C 1
ATOM 817 O O . LYS A 1 100 ? -9.504 1.551 10.575 1.00 95.38 100 LYS A O 1
ATOM 822 N N . PHE A 1 101 ? -9.335 3.122 12.150 1.00 93.81 101 PHE A N 1
ATOM 823 C CA . PHE A 1 101 ? -7.971 3.491 11.786 1.00 93.81 101 PHE A CA 1
ATOM 824 C C . PHE A 1 101 ? -7.080 3.526 13.016 1.00 93.81 101 PHE A C 1
ATOM 826 O O . PHE A 1 101 ? -7.409 4.144 14.026 1.00 93.81 101 PHE A O 1
ATOM 833 N N . THR A 1 102 ? -5.952 2.831 12.918 1.00 90.19 102 THR A N 1
ATOM 834 C CA . THR A 1 102 ? -4.862 2.927 13.883 1.00 90.19 102 THR A CA 1
ATOM 835 C C . THR A 1 102 ? -3.746 3.715 13.205 1.00 90.19 102 THR A C 1
ATOM 837 O O . THR A 1 102 ? -3.154 3.193 12.256 1.00 90.19 102 THR A O 1
ATOM 840 N N . PRO A 1 103 ? -3.453 4.952 13.645 1.00 85.19 103 PRO A N 1
ATOM 841 C CA . PRO A 1 103 ? -2.375 5.737 13.065 1.00 85.19 103 PRO A CA 1
ATOM 842 C C . PRO A 1 103 ? -1.054 4.976 13.117 1.00 85.19 103 PRO A C 1
ATOM 844 O O . PRO A 1 103 ? -0.707 4.385 14.145 1.00 85.19 103 PRO A O 1
ATOM 847 N N . TRP A 1 104 ? -0.317 5.001 12.009 1.00 80.06 104 TRP A N 1
ATOM 848 C CA . TRP A 1 104 ? 0.978 4.340 11.944 1.00 80.06 104 TRP A CA 1
ATOM 849 C C . TRP A 1 104 ? 1.955 4.967 12.939 1.00 80.06 104 TRP A C 1
ATOM 851 O O . TRP A 1 104 ? 2.032 6.189 13.086 1.00 80.06 104 TRP A O 1
ATOM 861 N N . LYS A 1 105 ? 2.729 4.110 13.601 1.00 77.75 105 LYS A N 1
ATOM 862 C CA . LYS A 1 105 ? 3.843 4.490 14.466 1.00 77.75 105 LYS A CA 1
ATOM 863 C C . LYS A 1 105 ? 5.019 3.557 14.166 1.00 77.75 105 LYS A C 1
ATOM 865 O O . LYS A 1 105 ? 4.781 2.375 13.906 1.00 77.75 105 LYS A O 1
ATOM 870 N N . PRO A 1 106 ? 6.268 4.047 14.195 1.00 77.44 106 PRO A N 1
ATOM 871 C CA . PRO A 1 106 ? 7.430 3.184 14.026 1.00 77.44 106 PRO A CA 1
ATOM 872 C C . PRO A 1 106 ? 7.483 2.154 15.161 1.00 77.44 106 PRO A C 1
ATOM 874 O O . PRO A 1 106 ? 7.331 2.519 16.326 1.00 77.44 106 PRO A O 1
ATOM 877 N N . LEU A 1 107 ? 7.708 0.880 14.818 1.00 77.12 107 LEU A N 1
ATOM 878 C CA . LEU A 1 107 ? 7.904 -0.194 15.804 1.00 77.12 107 LEU A CA 1
ATOM 879 C C . LEU A 1 107 ? 9.241 -0.052 16.540 1.00 77.12 107 LEU A C 1
ATOM 881 O O . LEU A 1 107 ? 9.339 -0.400 17.711 1.00 77.12 107 LEU A O 1
ATOM 885 N N . VAL A 1 108 ? 10.254 0.468 15.846 1.00 80.12 108 VAL A N 1
ATOM 886 C CA . VAL A 1 108 ? 11.598 0.709 16.371 1.00 80.12 108 VAL A CA 1
ATOM 887 C C . VAL A 1 108 ? 12.035 2.092 15.905 1.00 80.12 108 VAL A C 1
ATOM 889 O O . VAL A 1 108 ? 11.991 2.386 14.706 1.00 80.12 108 VAL A O 1
ATOM 892 N N . LYS A 1 109 ? 12.430 2.962 16.835 1.00 85.81 109 LYS A N 1
ATOM 893 C CA . LYS A 1 109 ? 13.015 4.268 16.507 1.00 85.81 109 LYS A CA 1
ATOM 894 C C . LYS A 1 109 ? 14.521 4.136 16.294 1.00 85.81 109 LYS A C 1
ATOM 896 O O . LYS A 1 109 ? 15.144 3.158 16.698 1.00 85.81 109 LYS A O 1
ATOM 901 N N . GLN A 1 110 ? 15.132 5.158 15.699 1.00 85.06 110 GLN A N 1
ATOM 902 C CA . GLN A 1 110 ? 16.589 5.205 15.525 1.00 85.06 110 GLN A CA 1
ATOM 903 C C . GLN A 1 110 ? 17.335 5.073 16.862 1.00 85.06 110 GLN A C 1
ATOM 905 O O . GLN A 1 110 ? 18.322 4.349 16.946 1.00 85.06 110 GLN A O 1
ATOM 910 N N . GLU A 1 111 ? 16.819 5.702 17.919 1.00 91.75 111 GLU A N 1
ATOM 911 C CA . GLU A 1 111 ? 17.354 5.600 19.282 1.00 91.75 111 GLU A CA 1
ATOM 912 C C . GLU A 1 111 ? 17.288 4.169 19.835 1.00 91.75 111 GLU A C 1
ATOM 914 O O . GLU A 1 111 ? 18.227 3.704 20.481 1.00 91.75 111 GLU A O 1
ATOM 919 N N . ASP A 1 112 ? 16.192 3.456 19.561 1.00 91.38 112 ASP A N 1
ATOM 920 C CA . ASP A 1 112 ? 16.015 2.066 19.983 1.00 91.38 112 ASP A CA 1
ATOM 921 C C . ASP A 1 112 ? 17.009 1.158 19.250 1.00 91.38 112 ASP A C 1
ATOM 923 O O . ASP A 1 112 ? 17.661 0.317 19.871 1.00 91.38 112 ASP A O 1
ATOM 927 N N . MET A 1 113 ? 17.207 1.380 17.943 1.00 89.94 113 MET A N 1
ATOM 928 C CA . MET A 1 113 ? 18.218 0.642 17.186 1.00 89.94 113 MET A CA 1
ATOM 929 C C . MET A 1 113 ? 19.643 0.933 17.653 1.00 89.94 113 MET A C 1
ATOM 931 O O . MET A 1 113 ? 20.447 0.006 17.743 1.00 89.94 113 MET A O 1
ATOM 935 N N . ALA A 1 114 ? 19.969 2.182 17.983 1.00 91.75 114 ALA A N 1
ATOM 936 C CA . ALA A 1 114 ? 21.290 2.525 18.502 1.00 91.75 114 ALA A CA 1
ATOM 937 C C . ALA A 1 114 ? 21.612 1.734 19.783 1.00 91.75 114 ALA A C 1
ATOM 939 O O . ALA A 1 114 ? 22.708 1.190 19.912 1.00 91.75 114 ALA A O 1
ATOM 940 N N . LYS A 1 115 ? 20.632 1.582 20.687 1.00 93.88 115 LYS A N 1
ATOM 941 C CA . LYS A 1 115 ? 20.768 0.767 21.908 1.00 93.88 115 LYS A CA 1
ATOM 942 C C . LYS A 1 115 ? 20.948 -0.721 21.602 1.00 93.88 115 LYS A C 1
ATOM 944 O O . LYS A 1 115 ? 21.803 -1.360 22.204 1.00 93.88 115 LYS A O 1
ATOM 949 N N . ILE A 1 116 ? 20.175 -1.268 20.659 1.00 91.88 116 ILE A N 1
ATOM 950 C CA . ILE A 1 116 ? 20.283 -2.681 20.253 1.00 91.88 116 ILE A CA 1
ATOM 951 C C . ILE A 1 116 ? 21.664 -2.980 19.660 1.00 91.88 116 ILE A C 1
ATOM 953 O O . ILE A 1 116 ? 22.247 -4.015 19.969 1.00 91.88 116 ILE A O 1
ATOM 957 N N . LEU A 1 117 ? 22.187 -2.091 18.812 1.00 92.81 117 LEU A N 1
ATOM 958 C CA . LEU A 1 117 ? 23.516 -2.246 18.217 1.00 92.81 117 LEU A CA 1
ATOM 959 C C . LEU A 1 117 ? 24.620 -2.132 19.271 1.00 92.81 117 LEU A C 1
ATOM 961 O O . LEU A 1 117 ? 25.558 -2.921 19.244 1.00 92.81 117 LEU A O 1
ATOM 965 N N . ALA A 1 118 ? 24.483 -1.206 20.224 1.00 91.62 118 ALA A N 1
ATOM 966 C CA . ALA A 1 118 ? 25.430 -1.058 21.324 1.00 91.62 118 ALA A CA 1
ATOM 967 C C . ALA A 1 118 ? 25.457 -2.281 22.257 1.00 91.62 118 ALA A C 1
ATOM 969 O O . ALA A 1 118 ? 26.525 -2.651 22.717 1.00 91.62 118 ALA A O 1
ATOM 970 N N . ALA A 1 119 ? 24.313 -2.930 22.499 1.00 88.62 119 ALA A N 1
ATOM 971 C CA . ALA A 1 119 ? 24.210 -4.123 23.348 1.00 88.62 119 ALA A CA 1
ATOM 972 C C . ALA A 1 119 ? 24.684 -5.429 22.676 1.00 88.62 119 ALA A C 1
ATOM 974 O O . ALA A 1 119 ? 24.701 -6.477 23.319 1.00 88.62 119 ALA A O 1
ATOM 975 N N . LYS A 1 120 ? 25.004 -5.390 21.375 1.00 83.25 120 LYS A N 1
ATOM 976 C CA . LYS A 1 120 ? 25.567 -6.523 20.625 1.00 83.25 120 LYS A CA 1
ATOM 977 C C . LYS A 1 120 ? 27.100 -6.505 20.552 1.00 83.25 120 LYS A C 1
ATOM 979 O O . LYS A 1 120 ? 27.662 -7.482 20.059 1.00 83.25 120 LYS A O 1
ATOM 984 N N . ASN A 1 121 ? 27.731 -5.425 21.013 1.00 58.44 121 ASN A N 1
ATOM 985 C CA . ASN A 1 121 ? 29.181 -5.283 21.175 1.00 58.44 121 ASN A CA 1
ATOM 986 C C . ASN A 1 121 ? 29.573 -5.512 22.636 1.00 58.44 121 ASN A C 1
ATOM 988 O O . ASN A 1 121 ? 30.732 -5.922 22.853 1.00 58.44 121 ASN A O 1
#

Organism: NCBI:txid1033008

Radius of gyration: 18.58 Å; chains: 1; bounding box: 46×39×44 Å

pLDDT: mean 90.53, std 6.72, range [58.44, 97.5]

InterPro domains:
  IPR042098 Glutarate 2-hydroxylase superfamily [G3DSA:3.60.130.10] (3-56)

Foldseek 3Di:
DDDPVPDDDDDDDPPDDDDDDPVPDDDDDDDDDADPDPVRGDDDDDDFDDAQQADFDDPVCCVAWVHRHGRADTGGDDDDDCDPVNQVVVVVVCVVRVGHYDRDDDPADPVNVVVVVVVVD

Secondary structure (DSSP, 8-state):
---GGG-------TT------TTT--------PPPSSGGGS----------TTPPPPPGGGHHHHS--STTB---S---S---HHHHHHHHHHHHHTT-B------SS-HHHHHHHHHTT-

Sequence (121 aa):
MPTDEYCYNMGLELSDMHLLNSFVTLHSRTPFTDYDVPDQKRHLMRLWMSIPTSQPLPSKWAEYWGDVRAGSVRGGFRGSFITPQFLAYENRQAETMKMKFTPWKPLVKQEDMAKILAAKN